Protein AF-A0A6V7ICA0-F1 (afdb_monomer_lite)

pLDDT: mean 71.93, std 23.27, range [40.84, 98.5]

Secondary structure (DSSP, 8-state):
--------------------PPPP--------------------------------HHHHHHHHHHHHHHHS-HHHHHHHHHHHHHHHHHHHHT---TT-----

Structure (mmCIF, N/CA/C/O backbone):
data_AF-A0A6V7ICA0-F1
#
_entry.id   AF-A0A6V7ICA0-F1
#
loop_
_atom_site.group_PDB
_atom_site.id
_atom_site.type_symbol
_atom_site.label_atom_id
_atom_site.label_alt_id
_atom_site.label_comp_id
_atom_site.label_asym_id
_atom_site.label_entity_id
_atom_site.label_seq_id
_atom_site.pdbx_PDB_ins_code
_atom_site.Cartn_x
_atom_site.Cartn_y
_atom_site.Cartn_z
_atom_site.occupancy
_atom_site.B_iso_or_equiv
_atom_site.auth_seq_id
_atom_site.auth_comp_id
_atom_site.auth_asym_id
_atom_site.auth_atom_id
_atom_site.pdbx_PDB_model_num
ATOM 1 N N . GLU A 1 1 ? 35.733 -40.488 55.412 1.00 45.28 1 GLU A N 1
ATOM 2 C CA . GLU A 1 1 ? 36.412 -39.610 54.444 1.00 45.28 1 GLU A CA 1
ATOM 3 C C . GLU A 1 1 ? 35.356 -39.079 53.493 1.00 45.28 1 GLU A C 1
ATOM 5 O O . GLU A 1 1 ? 34.988 -39.739 52.530 1.00 45.28 1 GLU A O 1
ATOM 10 N N . GLU A 1 2 ? 34.757 -37.953 53.877 1.00 42.47 2 GLU A N 1
ATOM 11 C CA . GLU A 1 2 ? 33.880 -37.164 53.012 1.00 42.47 2 GLU A CA 1
ATOM 12 C C . GLU A 1 2 ? 34.757 -36.487 51.963 1.00 42.47 2 GLU A C 1
ATOM 14 O O . GLU A 1 2 ? 35.572 -35.628 52.300 1.00 42.47 2 GLU A O 1
ATOM 19 N N . ASN A 1 3 ? 34.621 -36.899 50.703 1.00 42.81 3 ASN A N 1
ATOM 20 C CA . ASN A 1 3 ? 35.259 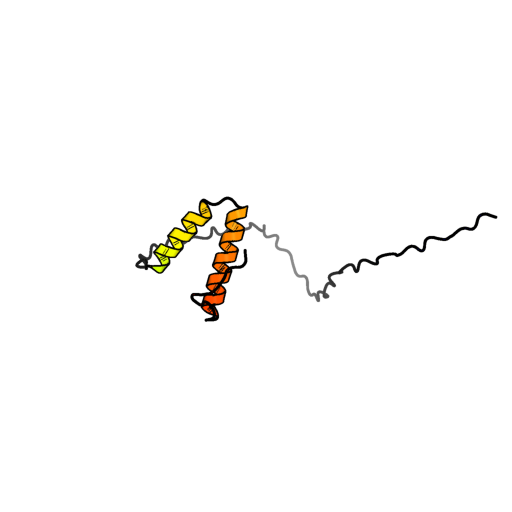-36.209 49.594 1.00 42.81 3 ASN A CA 1
ATOM 21 C C . ASN A 1 3 ? 34.291 -35.154 49.057 1.00 42.81 3 ASN A C 1
ATOM 23 O O . ASN A 1 3 ? 33.283 -35.448 48.419 1.00 42.81 3 ASN A O 1
ATOM 27 N N . ASN A 1 4 ? 34.623 -33.925 49.427 1.00 40.84 4 ASN A N 1
ATOM 28 C CA . ASN A 1 4 ? 34.004 -32.663 49.080 1.00 40.84 4 ASN A CA 1
ATOM 29 C C . ASN A 1 4 ? 34.368 -32.289 47.632 1.00 40.84 4 ASN A C 1
ATOM 31 O O . ASN A 1 4 ? 35.473 -31.807 47.382 1.00 40.84 4 ASN A O 1
ATOM 35 N N . GLU A 1 5 ? 33.466 -32.518 46.677 1.00 48.00 5 GLU A N 1
ATOM 36 C CA . GLU A 1 5 ? 33.594 -31.975 45.320 1.00 48.00 5 GLU A CA 1
ATOM 37 C C . GLU A 1 5 ? 32.924 -30.598 45.260 1.00 48.00 5 GLU A C 1
ATOM 39 O O . GLU A 1 5 ? 31.709 -30.450 45.131 1.00 48.00 5 GLU A O 1
ATOM 44 N N . SER A 1 6 ? 33.768 -29.580 45.406 1.00 46.66 6 SER A N 1
ATOM 45 C CA . SER A 1 6 ? 33.446 -28.163 45.302 1.00 46.66 6 SER A CA 1
ATOM 46 C C . SER A 1 6 ? 32.828 -27.824 43.942 1.00 46.66 6 SER A C 1
ATOM 48 O O . SER A 1 6 ? 33.498 -27.865 42.910 1.00 46.66 6 SER A O 1
ATOM 50 N N . ILE A 1 7 ? 31.555 -27.430 43.952 1.00 49.03 7 ILE A N 1
ATOM 51 C CA . ILE A 1 7 ? 30.871 -26.819 42.810 1.00 49.03 7 ILE A CA 1
ATOM 52 C C . ILE A 1 7 ? 31.485 -25.433 42.593 1.00 49.03 7 ILE A C 1
ATOM 54 O O . ILE A 1 7 ? 31.286 -24.523 43.395 1.00 49.03 7 ILE A O 1
ATOM 58 N N . THR A 1 8 ? 32.264 -25.273 41.525 1.00 49.12 8 THR A N 1
ATOM 59 C CA . THR A 1 8 ? 32.790 -23.971 41.107 1.00 49.12 8 THR A CA 1
ATOM 60 C C . THR A 1 8 ? 31.666 -23.111 40.541 1.00 49.12 8 THR A C 1
ATOM 62 O O . THR A 1 8 ? 31.063 -23.425 39.515 1.00 49.12 8 THR A O 1
ATOM 65 N N . GLU A 1 9 ? 31.412 -22.024 41.253 1.00 42.97 9 GLU A N 1
ATOM 66 C CA . GLU A 1 9 ? 30.509 -20.920 40.966 1.00 42.97 9 GLU A CA 1
ATOM 67 C C . GLU A 1 9 ? 30.910 -20.228 39.647 1.00 42.97 9 GLU A C 1
ATOM 69 O O . GLU A 1 9 ? 31.956 -19.587 39.555 1.00 42.97 9 GLU A O 1
ATOM 74 N N . VAL A 1 10 ? 30.102 -20.376 38.592 1.00 44.09 10 VAL A N 1
ATOM 75 C CA . VAL A 1 10 ? 30.241 -19.576 37.364 1.00 44.09 10 VAL A CA 1
ATOM 76 C C . VAL A 1 10 ? 29.445 -18.294 37.576 1.00 44.09 10 VAL A C 1
ATOM 78 O O . VAL A 1 10 ? 28.245 -18.228 37.311 1.00 44.09 10 VAL A O 1
ATOM 81 N N . THR A 1 11 ? 30.113 -17.269 38.097 1.00 42.84 11 THR A N 1
ATOM 82 C CA . THR A 1 11 ? 29.595 -15.902 38.140 1.00 42.84 11 THR A CA 1
ATOM 83 C C . THR A 1 11 ? 29.500 -15.367 36.713 1.00 42.84 11 THR A C 1
ATOM 85 O O . THR A 1 11 ? 30.503 -15.005 36.100 1.00 42.84 11 THR A O 1
ATOM 88 N N . ALA A 1 12 ? 28.288 -15.347 36.158 1.00 41.69 12 ALA A N 1
ATOM 89 C CA . ALA A 1 12 ? 27.991 -14.633 34.926 1.00 41.69 12 ALA A CA 1
ATOM 90 C C . ALA A 1 12 ? 28.030 -13.126 35.219 1.00 41.69 12 ALA A C 1
ATOM 92 O O . ALA A 1 12 ? 27.077 -12.558 35.752 1.00 41.69 12 ALA A O 1
ATOM 93 N N . GLU A 1 13 ? 29.153 -12.486 34.906 1.00 43.88 13 GLU A N 1
ATOM 94 C CA . GLU A 1 13 ? 29.268 -11.033 34.941 1.00 43.88 13 GLU A CA 1
ATOM 95 C C . GLU A 1 13 ? 28.343 -10.428 33.876 1.00 43.88 13 GLU A C 1
ATOM 97 O O . GLU A 1 13 ? 28.582 -10.519 32.673 1.00 43.88 13 GLU A O 1
ATOM 102 N N . THR A 1 14 ? 27.248 -9.818 34.321 1.00 53.44 14 THR A N 1
ATOM 103 C CA . THR A 1 14 ? 26.447 -8.900 33.511 1.00 53.44 14 THR A CA 1
ATOM 104 C C . THR A 1 14 ? 27.270 -7.637 33.239 1.00 53.44 14 THR A C 1
ATOM 106 O O . THR A 1 14 ? 27.600 -6.942 34.204 1.00 53.44 14 THR A O 1
ATOM 109 N N . PRO A 1 15 ? 27.562 -7.259 31.981 1.00 44.81 15 PRO A N 1
ATOM 110 C CA . PRO A 1 15 ? 28.098 -5.938 31.707 1.00 44.81 15 PRO A CA 1
ATOM 111 C C . PRO A 1 15 ? 26.951 -4.934 31.837 1.00 44.81 15 PRO A C 1
ATOM 113 O O . PRO A 1 15 ? 26.052 -4.876 30.995 1.00 44.81 15 PRO A O 1
ATOM 116 N N . SER A 1 16 ? 26.957 -4.156 32.918 1.00 49.12 16 SER A N 1
ATOM 117 C CA . SER A 1 16 ? 26.088 -2.994 33.055 1.00 49.12 16 SER A CA 1
ATOM 118 C C . SER A 1 16 ? 26.548 -1.918 32.066 1.00 49.12 16 SER A C 1
ATOM 120 O O . SER A 1 16 ? 27.652 -1.383 32.158 1.00 49.12 16 SER A O 1
ATOM 122 N N . LEU A 1 17 ? 25.704 -1.603 31.082 1.00 45.41 17 LEU A N 1
ATOM 123 C CA . LEU A 1 17 ? 25.890 -0.431 30.228 1.00 45.41 17 LEU A CA 1
ATOM 124 C C . LEU A 1 17 ? 25.639 0.823 31.081 1.00 45.41 17 LEU A C 1
ATOM 126 O O . LEU A 1 17 ? 24.498 1.248 31.264 1.00 45.41 17 LEU A O 1
ATOM 130 N N . SER A 1 18 ? 26.704 1.396 31.639 1.00 47.72 18 SER A N 1
ATOM 131 C CA . SER A 1 18 ? 26.663 2.714 32.264 1.00 47.72 18 SER A CA 1
ATOM 132 C C . SER A 1 18 ? 26.777 3.781 31.177 1.00 47.72 18 SER A C 1
ATOM 134 O O . SER A 1 18 ? 27.793 3.912 30.494 1.00 47.72 18 SER A O 1
ATOM 136 N N . TRP A 1 19 ? 25.701 4.540 30.980 1.00 43.22 19 TRP A N 1
ATOM 137 C CA . TRP A 1 19 ? 25.738 5.749 30.165 1.00 43.22 19 TRP A CA 1
ATOM 138 C C . TRP A 1 19 ? 26.707 6.738 30.819 1.00 43.22 19 TRP A C 1
ATOM 140 O O . TRP A 1 19 ? 26.460 7.217 31.923 1.00 43.22 19 TRP A O 1
ATOM 150 N N . GLN A 1 20 ? 27.841 6.994 30.167 1.00 47.34 20 GLN A N 1
ATOM 151 C CA . GLN A 1 20 ? 28.823 7.968 30.632 1.00 47.34 20 GLN A CA 1
ATOM 152 C C . GLN A 1 20 ? 28.351 9.376 30.256 1.00 47.34 20 GLN A C 1
ATOM 154 O O . GLN A 1 20 ? 28.223 9.713 29.079 1.00 47.34 20 GLN A O 1
ATOM 159 N N . GLU A 1 21 ? 28.066 10.182 31.277 1.00 43.31 21 GLU A N 1
ATOM 160 C CA . GLU A 1 21 ? 27.689 11.589 31.172 1.00 43.31 21 GLU A CA 1
ATOM 161 C C . GLU A 1 21 ? 28.887 12.439 30.718 1.00 43.31 21 GLU A C 1
ATOM 163 O O . GLU A 1 21 ? 29.966 12.403 31.312 1.00 43.31 21 GLU A O 1
ATOM 168 N N . THR A 1 22 ? 28.707 13.231 29.662 1.00 59.81 22 THR A N 1
ATOM 169 C CA . THR A 1 22 ? 29.705 14.214 29.218 1.00 59.81 22 THR A CA 1
ATOM 170 C C . THR A 1 22 ? 29.650 15.489 30.073 1.00 59.81 22 THR A C 1
ATOM 172 O O . THR A 1 22 ? 28.554 15.937 30.418 1.00 59.81 22 THR A O 1
ATOM 175 N N . PRO A 1 23 ? 30.797 16.124 30.383 1.00 45.94 23 PRO A N 1
ATOM 176 C CA . PRO A 1 23 ? 30.884 17.190 31.376 1.00 45.94 23 PRO A CA 1
ATOM 177 C C . PRO A 1 23 ? 30.341 18.534 30.867 1.00 45.94 23 PRO A C 1
ATOM 179 O O . PRO A 1 23 ? 30.740 19.045 29.820 1.00 45.94 23 PRO A O 1
ATOM 182 N N . VAL A 1 24 ? 29.462 19.136 31.670 1.00 49.22 24 VAL A N 1
ATOM 183 C CA . VAL A 1 24 ? 28.877 20.467 31.460 1.00 49.22 24 VAL A CA 1
ATOM 184 C C . VAL A 1 24 ? 29.889 21.551 31.844 1.00 49.22 24 VAL A C 1
ATOM 186 O O . VAL A 1 24 ? 30.290 21.654 33.001 1.00 49.22 24 VAL A O 1
ATOM 189 N N . THR A 1 25 ? 30.270 22.400 30.887 1.00 44.53 25 THR A N 1
ATOM 190 C CA . THR A 1 25 ? 31.049 23.625 31.142 1.00 44.53 25 THR A CA 1
ATOM 191 C C . THR A 1 25 ? 30.092 24.818 31.269 1.00 44.53 25 THR A C 1
ATOM 193 O O . THR A 1 25 ? 29.433 25.196 30.305 1.00 44.53 25 THR A O 1
ATOM 196 N N . THR A 1 26 ? 29.993 25.394 32.471 1.00 45.56 26 THR A N 1
ATOM 197 C CA . THR A 1 26 ? 29.337 26.688 32.794 1.00 45.56 26 THR A CA 1
ATOM 198 C C . THR A 1 26 ? 30.271 27.867 32.450 1.00 45.56 26 THR A C 1
ATOM 200 O O . THR A 1 26 ? 31.480 27.620 32.415 1.00 45.56 26 THR A O 1
ATOM 203 N N . PRO A 1 27 ? 29.815 29.130 32.185 1.00 43.12 27 PRO A N 1
ATOM 204 C CA . PRO A 1 27 ? 29.203 30.054 33.190 1.00 43.12 27 PRO A CA 1
ATOM 205 C C . PRO A 1 27 ? 28.308 31.193 32.576 1.00 43.12 27 PRO A C 1
ATOM 207 O O . PRO A 1 27 ? 27.999 31.108 31.391 1.00 43.12 27 PRO A O 1
ATOM 210 N N . PRO A 1 28 ? 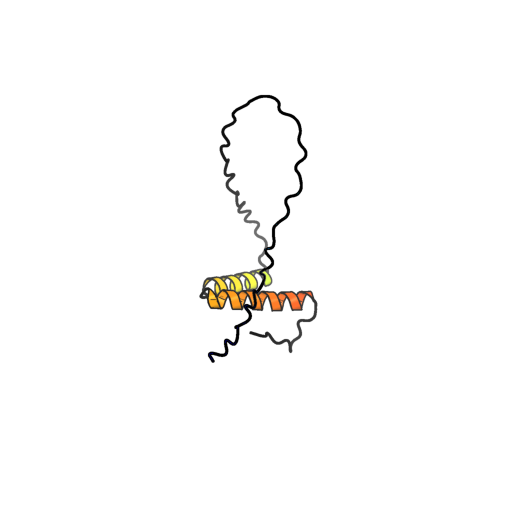27.925 32.315 33.251 1.00 41.16 28 PRO A N 1
ATOM 211 C CA . PRO A 1 28 ? 27.804 32.659 34.680 1.00 41.16 28 PRO A CA 1
ATOM 212 C C . PRO A 1 28 ? 26.378 33.127 35.103 1.00 41.16 28 PRO A C 1
ATOM 214 O O . PRO A 1 28 ? 25.533 33.509 34.298 1.00 41.16 28 PRO A O 1
ATOM 217 N N . GLN A 1 29 ? 26.130 33.162 36.418 1.00 48.44 29 GLN A N 1
ATOM 218 C CA . GLN A 1 29 ? 24.902 33.672 37.045 1.00 48.44 29 GLN A CA 1
ATOM 219 C C . GLN A 1 29 ? 24.753 35.202 36.941 1.00 48.44 29 GLN A C 1
ATOM 221 O O . GLN A 1 29 ? 25.621 35.943 37.402 1.00 48.44 29 GLN A O 1
ATOM 226 N N . ALA A 1 30 ? 23.585 35.679 36.490 1.00 44.91 30 ALA A N 1
ATOM 227 C CA . ALA A 1 30 ? 23.082 37.010 36.832 1.00 44.91 30 ALA A CA 1
ATOM 228 C C . ALA A 1 30 ? 21.537 37.085 36.834 1.00 44.91 30 ALA A C 1
ATOM 230 O O . ALA A 1 30 ? 20.890 37.120 35.797 1.00 44.91 30 ALA A O 1
ATOM 231 N N . LYS A 1 31 ? 20.985 37.212 38.049 1.00 45.81 31 LYS A N 1
ATOM 232 C CA . LYS A 1 31 ? 19.812 38.031 38.428 1.00 45.81 31 LYS A CA 1
ATOM 233 C C . LYS A 1 31 ? 18.424 37.670 37.853 1.00 45.81 31 LYS A C 1
ATOM 235 O O . LYS A 1 31 ? 17.907 38.309 36.951 1.00 45.81 31 LYS A O 1
ATOM 240 N N . LYS A 1 32 ? 17.759 36.764 38.581 1.00 54.66 32 LYS A N 1
ATOM 241 C CA . LYS A 1 32 ? 16.401 36.898 39.157 1.00 54.66 32 LYS A CA 1
ATOM 242 C C . LYS A 1 32 ? 15.344 37.618 38.292 1.00 54.66 32 LYS A C 1
ATOM 244 O O . LYS A 1 32 ? 15.097 38.807 38.476 1.00 54.66 32 LYS A O 1
ATOM 249 N N . ARG A 1 33 ? 14.577 36.843 37.524 1.00 48.56 33 ARG A N 1
ATOM 250 C CA . ARG A 1 33 ? 13.143 37.088 37.311 1.00 48.56 33 ARG A CA 1
ATOM 251 C C . ARG A 1 33 ? 12.404 35.757 37.381 1.00 48.56 33 ARG A C 1
ATOM 253 O O . ARG A 1 33 ? 12.740 34.814 36.681 1.00 48.56 33 ARG A O 1
ATOM 260 N N . ARG A 1 34 ? 11.462 35.681 38.319 1.00 54.78 34 ARG A N 1
ATOM 261 C CA . ARG A 1 34 ? 10.491 34.596 38.433 1.00 54.78 34 ARG A CA 1
ATOM 262 C C . ARG A 1 34 ? 9.472 34.838 37.325 1.00 54.78 34 ARG A C 1
ATOM 264 O O . ARG A 1 34 ? 8.675 35.761 37.456 1.00 54.78 34 ARG A O 1
ATOM 271 N N . GLU A 1 35 ? 9.550 34.062 36.256 1.00 50.28 35 GLU A N 1
ATOM 272 C CA . GLU A 1 35 ? 8.490 33.956 35.259 1.00 50.28 35 GLU A CA 1
ATOM 273 C C . GLU A 1 35 ? 7.858 32.577 35.428 1.00 50.28 35 GLU A C 1
ATOM 275 O O . GLU A 1 35 ? 8.529 31.550 35.481 1.00 50.28 35 GLU A O 1
ATOM 280 N N . GLU A 1 36 ? 6.562 32.615 35.694 1.00 47.94 36 GLU A N 1
ATOM 281 C CA . GLU A 1 36 ? 5.667 31.481 35.823 1.00 47.94 36 GLU A CA 1
ATOM 282 C C . GLU A 1 36 ? 5.612 30.792 34.459 1.00 47.94 36 GLU A C 1
ATOM 284 O O . GLU A 1 36 ? 5.074 31.362 33.510 1.00 47.94 36 GLU A O 1
ATOM 289 N N . ASP A 1 37 ? 6.236 29.615 34.348 1.00 45.41 37 ASP A N 1
ATOM 290 C CA . ASP A 1 37 ? 6.253 28.792 33.135 1.00 45.41 37 ASP A CA 1
ATOM 291 C C . ASP A 1 37 ? 4.849 28.225 32.903 1.00 45.41 37 ASP A C 1
ATOM 293 O O . ASP A 1 37 ? 4.514 27.083 33.214 1.00 45.41 37 ASP A O 1
ATOM 297 N N . THR A 1 38 ? 3.970 29.111 32.448 1.00 46.66 38 THR A N 1
ATOM 298 C CA . THR A 1 38 ? 2.682 28.743 31.897 1.00 46.66 38 THR A CA 1
ATOM 299 C C . THR A 1 38 ? 3.019 28.130 30.554 1.00 46.66 38 THR A C 1
ATOM 301 O O . THR A 1 38 ? 3.235 28.856 29.583 1.00 46.66 38 THR A O 1
ATOM 304 N N . LEU A 1 39 ? 3.120 26.800 30.521 1.00 55.84 39 LEU A N 1
ATOM 305 C CA . LEU A 1 39 ? 3.152 26.023 29.292 1.00 55.84 39 LEU A CA 1
ATOM 306 C C . LEU A 1 39 ? 1.914 26.418 28.484 1.00 55.84 39 LEU A C 1
ATOM 308 O O . LEU A 1 39 ? 0.812 25.918 28.701 1.00 55.84 39 LEU A O 1
ATOM 312 N N . GLN A 1 40 ? 2.082 27.394 27.598 1.00 45.62 40 GLN A N 1
ATOM 313 C CA . GLN A 1 40 ? 1.080 27.755 26.620 1.00 45.62 40 GLN A CA 1
ATOM 314 C C . GLN A 1 40 ? 1.047 26.588 25.642 1.00 45.62 40 GLN A C 1
ATOM 316 O O . GLN A 1 40 ? 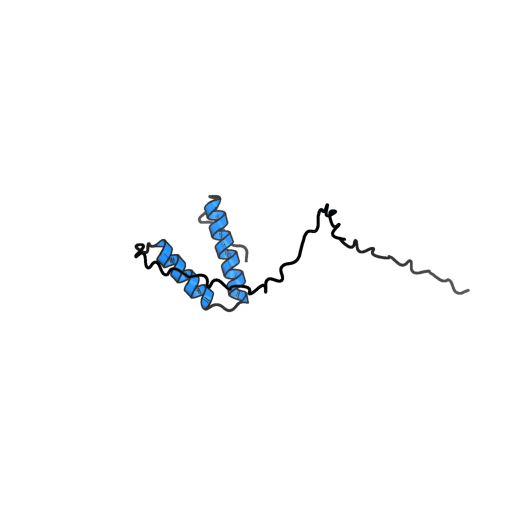1.829 26.534 24.693 1.00 45.62 40 GLN A O 1
ATOM 321 N N . GLU A 1 41 ? 0.172 25.620 25.915 1.00 56.09 41 GLU A N 1
ATOM 322 C CA . GLU A 1 41 ? -0.305 24.676 24.917 1.00 56.09 41 GLU A CA 1
ATOM 323 C C . GLU A 1 41 ? -0.816 25.513 23.748 1.00 56.09 41 GLU A C 1
ATOM 325 O O . GLU A 1 41 ? -1.919 26.056 23.769 1.00 56.09 41 GLU A O 1
ATOM 330 N N . THR A 1 42 ? 0.026 25.689 22.735 1.00 55.34 42 THR A N 1
ATOM 331 C CA . THR A 1 42 ? -0.442 26.181 21.452 1.00 55.34 42 THR A CA 1
ATOM 332 C C . THR A 1 42 ? -1.285 25.045 20.888 1.00 55.34 42 THR A C 1
ATOM 334 O O . THR A 1 42 ? -0.742 23.976 20.597 1.00 55.34 42 THR A O 1
ATOM 337 N N . PRO A 1 43 ? -2.620 25.191 20.777 1.00 55.31 43 PRO A N 1
ATOM 338 C CA . PRO A 1 43 ? -3.390 24.172 20.098 1.00 55.31 43 PRO A CA 1
ATOM 339 C C . PRO A 1 43 ? -2.841 24.129 18.679 1.00 55.31 43 PRO A C 1
ATOM 341 O O . PRO A 1 43 ? -2.839 25.154 17.987 1.00 55.31 43 PRO A O 1
ATOM 344 N N . ILE A 1 44 ? -2.335 22.964 18.268 1.00 60.97 44 ILE A N 1
ATOM 345 C CA . ILE A 1 44 ? -2.001 22.685 16.876 1.00 60.97 44 ILE A CA 1
ATOM 346 C C . ILE A 1 44 ? -3.271 23.018 16.102 1.00 60.97 44 ILE A C 1
ATOM 348 O O . ILE A 1 44 ? -4.252 22.275 16.129 1.00 60.97 44 ILE A O 1
ATOM 352 N N . ARG A 1 45 ? -3.291 24.194 15.471 1.00 59.91 45 ARG A N 1
ATOM 353 C CA . ARG A 1 45 ? -4.351 24.563 14.550 1.00 59.91 45 ARG A CA 1
ATOM 354 C C . ARG A 1 45 ? -4.137 23.653 13.361 1.00 59.91 45 ARG A C 1
ATOM 356 O O . ARG A 1 45 ? -3.338 23.959 12.481 1.00 59.91 45 ARG A O 1
ATOM 363 N N . ILE A 1 46 ? -4.814 22.508 13.384 1.00 63.22 46 ILE A N 1
ATOM 364 C CA . ILE A 1 46 ? -5.021 21.678 12.208 1.00 63.22 46 ILE A CA 1
ATOM 365 C C . ILE A 1 46 ? -5.792 22.591 11.268 1.00 63.22 46 ILE A C 1
ATOM 367 O O . ILE A 1 46 ? -7.005 22.766 11.381 1.00 63.22 46 ILE A O 1
ATOM 371 N N . SER A 1 47 ? -5.046 23.310 10.436 1.00 55.62 47 SER A N 1
ATOM 372 C CA . SER A 1 47 ? -5.620 24.132 9.399 1.00 55.62 47 SER A CA 1
ATOM 373 C C . SER A 1 47 ? -6.280 23.130 8.472 1.00 55.62 47 SER A C 1
ATOM 375 O O . SER A 1 47 ? -5.607 22.448 7.704 1.00 55.62 47 SER A O 1
ATOM 377 N N . HIS A 1 48 ? -7.595 22.969 8.603 1.00 59.62 48 HIS A N 1
ATOM 378 C CA . HIS A 1 48 ? -8.413 22.312 7.601 1.00 59.62 48 HIS A CA 1
ATOM 379 C C . HIS A 1 48 ? -8.438 23.242 6.389 1.00 59.62 48 HIS A C 1
ATOM 381 O O . HIS A 1 48 ? -9.455 23.849 6.058 1.00 59.62 48 HIS A O 1
ATOM 387 N N . THR A 1 49 ? -7.285 23.405 5.740 1.00 58.56 49 THR A N 1
ATOM 388 C CA . THR A 1 49 ? -7.237 23.810 4.352 1.00 58.56 49 THR A CA 1
ATOM 389 C C . THR A 1 49 ? -7.917 22.678 3.617 1.00 58.56 49 THR A C 1
ATOM 391 O O . THR A 1 49 ? -7.290 21.701 3.223 1.00 58.56 49 THR A O 1
ATOM 394 N N . ASN A 1 50 ? -9.235 22.799 3.477 1.00 58.53 50 ASN A N 1
ATOM 395 C CA . ASN A 1 50 ? -10.016 22.078 2.495 1.00 58.53 50 ASN A CA 1
ATOM 396 C C . ASN A 1 50 ? -9.608 22.633 1.121 1.00 58.53 50 ASN A C 1
ATOM 398 O O . ASN A 1 50 ? -10.396 23.251 0.409 1.00 58.53 50 ASN A O 1
ATOM 402 N N . SER A 1 51 ? -8.318 22.514 0.786 1.00 57.47 51 SER A N 1
ATOM 403 C CA . SER A 1 51 ? -7.900 22.492 -0.594 1.00 57.47 51 SER A CA 1
ATOM 404 C C . SER A 1 51 ? -8.627 21.287 -1.144 1.00 57.47 51 SER A C 1
ATOM 406 O O . SER A 1 51 ? -8.350 20.165 -0.724 1.00 57.47 51 SER A O 1
ATOM 408 N N . TYR A 1 52 ? -9.588 21.524 -2.028 1.00 60.66 52 TYR A N 1
ATOM 409 C CA . TYR A 1 52 ? -10.082 20.516 -2.948 1.00 60.66 52 TYR A CA 1
ATOM 410 C C . TYR A 1 52 ? -8.892 20.079 -3.817 1.00 60.66 52 TYR A C 1
ATOM 412 O O . TYR A 1 52 ? -8.783 20.444 -4.983 1.00 60.66 52 TYR A O 1
ATOM 420 N N . GLN A 1 53 ? -7.922 19.391 -3.214 1.00 70.19 53 GLN A N 1
ATOM 421 C CA . GLN A 1 53 ? -6.976 18.573 -3.932 1.00 70.19 53 GLN A CA 1
ATOM 422 C C . GLN A 1 53 ? -7.850 17.512 -4.570 1.00 70.19 53 GLN A C 1
ATOM 424 O O . GLN A 1 53 ? -8.618 16.831 -3.888 1.00 70.19 53 GLN A O 1
ATOM 429 N N . MET A 1 54 ? -7.845 17.511 -5.899 1.00 81.25 54 MET A N 1
ATOM 430 C CA . MET A 1 54 ? -8.561 16.521 -6.675 1.00 81.25 54 MET A CA 1
ATOM 431 C C . MET A 1 54 ? -8.028 15.163 -6.232 1.00 81.25 54 MET A C 1
ATOM 433 O O . MET A 1 54 ? -6.860 14.873 -6.470 1.00 81.25 54 MET A O 1
ATOM 437 N N . GLU A 1 55 ? -8.854 14.405 -5.512 1.00 87.69 55 GLU A N 1
ATOM 438 C CA . GLU A 1 55 ? -8.471 13.084 -5.029 1.00 87.69 55 GLU A CA 1
ATOM 439 C C . GLU A 1 55 ? -8.143 12.199 -6.235 1.00 87.69 55 GLU A C 1
ATOM 441 O O . GLU A 1 55 ? -8.945 12.121 -7.172 1.00 87.69 55 GLU A O 1
ATOM 446 N N . ASP A 1 56 ? -6.985 11.545 -6.211 1.00 91.25 56 ASP A N 1
ATOM 447 C CA . ASP A 1 56 ? -6.565 10.634 -7.276 1.00 91.25 56 ASP A CA 1
ATOM 448 C C . ASP A 1 56 ? -6.860 9.159 -6.934 1.00 91.25 56 ASP A C 1
ATOM 450 O O . ASP A 1 56 ? -7.408 8.819 -5.873 1.00 91.25 56 ASP A O 1
ATOM 454 N N . GLU A 1 57 ? -6.546 8.245 -7.857 1.00 92.69 57 GLU A N 1
ATOM 455 C CA . GLU A 1 57 ? -6.729 6.814 -7.610 1.00 92.69 57 GLU A CA 1
ATOM 456 C C . GLU A 1 57 ? -5.890 6.284 -6.434 1.00 92.69 57 GLU A C 1
ATOM 458 O O . GLU A 1 57 ? -6.313 5.344 -5.752 1.00 92.69 57 GLU A O 1
ATOM 463 N N . PHE A 1 58 ? -4.730 6.884 -6.158 1.00 93.56 58 PHE A N 1
ATOM 464 C CA . PHE A 1 58 ? -3.846 6.469 -5.074 1.00 93.56 58 PHE A CA 1
ATOM 465 C C . PHE A 1 58 ? -4.423 6.883 -3.721 1.00 93.56 58 PHE A C 1
ATOM 467 O O . PHE A 1 58 ? -4.407 6.084 -2.780 1.00 93.56 58 PHE A O 1
ATOM 474 N N . ASP A 1 59 ? -5.040 8.063 -3.642 1.00 95.00 59 ASP A N 1
ATOM 475 C CA . ASP A 1 59 ? -5.788 8.517 -2.473 1.00 95.00 59 ASP A CA 1
ATOM 476 C C . ASP A 1 59 ? -6.953 7.575 -2.159 1.00 95.00 59 ASP A C 1
ATOM 478 O O . ASP A 1 59 ? -7.185 7.212 -1.000 1.00 95.00 59 ASP A O 1
ATOM 482 N N . ALA A 1 60 ? -7.688 7.138 -3.187 1.00 95.19 60 ALA A N 1
ATOM 483 C CA . ALA A 1 60 ? -8.791 6.197 -3.017 1.00 95.19 60 ALA A CA 1
ATOM 484 C C . ALA A 1 60 ? -8.306 4.847 -2.454 1.00 95.19 60 ALA A C 1
ATOM 486 O O . ALA A 1 60 ? -8.922 4.297 -1.530 1.00 95.19 60 ALA A O 1
ATOM 487 N N . ILE A 1 61 ? -7.175 4.335 -2.955 1.00 96.50 61 ILE A N 1
ATOM 488 C CA . ILE A 1 61 ? -6.542 3.112 -2.440 1.00 96.50 61 ILE A CA 1
ATOM 489 C C . ILE A 1 61 ? -6.093 3.312 -0.989 1.00 96.50 61 ILE A C 1
ATOM 491 O O . ILE A 1 61 ? -6.443 2.503 -0.123 1.00 96.50 61 ILE A O 1
ATOM 495 N N . GLY A 1 62 ? -5.380 4.403 -0.698 1.00 96.50 62 GLY A N 1
ATOM 496 C CA . GLY A 1 62 ? -4.887 4.725 0.640 1.00 96.50 62 GLY A CA 1
ATOM 497 C C . GLY A 1 62 ? -6.015 4.830 1.666 1.00 96.50 62 GLY A C 1
ATOM 498 O O . GLY A 1 62 ? -5.952 4.209 2.732 1.00 96.50 62 GLY A O 1
ATOM 499 N N . ARG A 1 63 ? -7.111 5.524 1.321 1.00 96.50 63 ARG A N 1
ATOM 500 C CA . ARG A 1 63 ? -8.315 5.605 2.164 1.00 96.50 63 ARG A CA 1
ATOM 501 C C . ARG A 1 63 ? -8.924 4.228 2.429 1.00 96.50 63 ARG A C 1
ATOM 503 O O . ARG A 1 63 ? -9.288 3.942 3.572 1.00 96.50 63 ARG A O 1
ATOM 510 N N . ASN A 1 64 ? -9.014 3.364 1.415 1.00 96.50 64 ASN A N 1
ATOM 511 C CA . ASN A 1 64 ? -9.561 2.015 1.571 1.00 96.50 64 ASN A CA 1
ATOM 51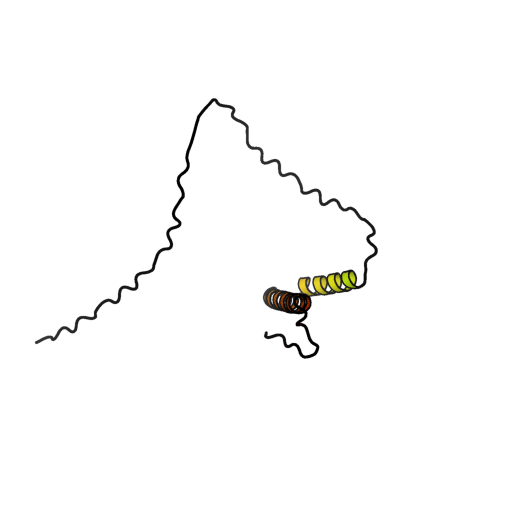2 C C . ASN A 1 64 ? -8.701 1.140 2.498 1.00 96.50 64 ASN A C 1
ATOM 514 O O . ASN A 1 64 ? -9.233 0.495 3.405 1.00 96.50 64 ASN A O 1
ATOM 518 N N . VAL A 1 65 ? -7.379 1.146 2.301 1.00 98.19 65 VAL A N 1
ATOM 519 C CA . VAL A 1 65 ? -6.426 0.419 3.154 1.00 98.19 65 VAL A CA 1
ATOM 520 C C . VAL A 1 65 ? -6.521 0.917 4.596 1.00 98.19 65 VAL A C 1
ATOM 522 O O . VAL A 1 65 ? -6.685 0.114 5.515 1.00 98.19 65 VAL A O 1
ATOM 525 N N . ALA A 1 66 ? -6.532 2.235 4.804 1.00 98.31 66 ALA A N 1
ATOM 526 C CA . ALA A 1 66 ? -6.648 2.825 6.133 1.00 98.31 66 ALA A CA 1
ATOM 527 C C . ALA A 1 66 ? -7.975 2.460 6.824 1.00 98.31 66 ALA A C 1
ATOM 529 O O . ALA A 1 66 ? -7.996 2.179 8.023 1.00 98.31 66 ALA A O 1
ATOM 530 N N . ALA A 1 67 ? -9.094 2.442 6.094 1.00 98.38 67 ALA A N 1
ATOM 531 C CA . ALA A 1 67 ? -10.382 2.004 6.633 1.00 98.38 67 ALA A CA 1
ATOM 532 C C . ALA A 1 67 ? -10.333 0.541 7.106 1.00 98.38 67 ALA A C 1
ATOM 534 O O . ALA A 1 67 ? -10.795 0.233 8.207 1.00 98.38 67 ALA A O 1
ATOM 535 N N . LYS A 1 68 ? -9.705 -0.346 6.323 1.00 98.38 68 LYS A N 1
ATOM 536 C CA . LYS A 1 68 ? -9.519 -1.756 6.694 1.00 98.38 68 LYS A CA 1
ATOM 537 C C . LYS A 1 68 ? -8.649 -1.905 7.939 1.00 98.38 68 LYS A C 1
ATOM 539 O O . LYS A 1 68 ? -9.084 -2.569 8.877 1.00 98.38 68 LYS A O 1
ATOM 544 N N . LEU A 1 69 ? -7.492 -1.242 8.007 1.00 98.44 69 LEU A N 1
ATOM 545 C CA . LEU A 1 69 ? -6.603 -1.296 9.178 1.00 98.44 69 LEU A CA 1
ATOM 546 C C . LEU A 1 69 ? -7.317 -0.860 10.467 1.00 98.44 69 LEU A C 1
ATOM 548 O O . LEU A 1 69 ? -7.204 -1.534 11.493 1.00 98.44 69 LEU A O 1
ATOM 552 N N . ARG A 1 70 ? -8.129 0.208 10.410 1.00 98.25 70 ARG A N 1
ATOM 553 C CA . ARG A 1 70 ? -8.922 0.687 11.561 1.00 98.25 70 ARG A CA 1
ATOM 554 C C . ARG A 1 70 ? -9.913 -0.354 12.090 1.00 98.25 70 ARG A C 1
ATOM 556 O O . ARG A 1 70 ? -10.182 -0.360 13.287 1.00 98.25 70 ARG A O 1
ATOM 563 N N . SER A 1 71 ? -10.417 -1.235 11.225 1.00 97.56 71 SER A N 1
ATOM 564 C CA . SER A 1 71 ? -11.356 -2.305 11.591 1.00 97.56 71 SER A CA 1
ATOM 565 C C . SER A 1 71 ? -10.690 -3.578 12.137 1.00 97.56 71 SER A C 1
ATOM 567 O O . SER A 1 71 ? -11.371 -4.430 12.703 1.00 97.56 71 SER A O 1
ATOM 569 N N . MET A 1 72 ? -9.368 -3.721 11.995 1.00 98.50 72 MET A N 1
ATOM 570 C CA . MET A 1 72 ? -8.639 -4.907 12.458 1.00 98.50 72 MET A CA 1
ATOM 571 C C . MET A 1 72 ? -8.379 -4.876 13.969 1.00 98.50 72 MET A C 1
ATOM 573 O O . MET A 1 72 ? -8.164 -3.808 14.555 1.00 98.50 72 MET A O 1
ATOM 577 N N . ARG A 1 73 ? -8.316 -6.073 14.575 1.00 98.44 73 ARG A N 1
ATOM 578 C CA . ARG A 1 73 ? -7.736 -6.288 15.912 1.00 98.44 73 ARG A CA 1
ATOM 579 C C . ARG A 1 73 ? -6.256 -5.892 15.910 1.00 98.44 73 ARG A C 1
ATOM 581 O O . ARG A 1 73 ? -5.600 -5.960 14.873 1.00 98.44 73 ARG A O 1
ATOM 588 N N . LEU A 1 74 ? -5.739 -5.490 17.071 1.00 97.62 74 LEU A N 1
ATOM 589 C CA . LEU A 1 74 ? -4.389 -4.929 17.193 1.00 97.62 74 LEU A CA 1
ATOM 590 C C . LEU A 1 74 ? -3.292 -5.889 16.705 1.00 97.62 74 LEU A C 1
ATOM 592 O O . LEU A 1 74 ? -2.408 -5.472 15.969 1.00 97.62 74 LEU A O 1
ATOM 596 N N . ASP A 1 75 ? -3.382 -7.168 17.064 1.00 97.94 75 ASP A N 1
ATOM 597 C CA . ASP A 1 75 ? -2.448 -8.219 16.642 1.00 97.94 75 ASP A CA 1
ATOM 598 C C . ASP A 1 75 ? -2.372 -8.343 15.114 1.00 97.94 75 ASP A C 1
ATOM 600 O O . ASP A 1 75 ? -1.290 -8.334 14.533 1.00 97.94 75 ASP A O 1
ATOM 604 N N . GLN A 1 76 ? -3.527 -8.386 14.453 1.00 98.06 76 GLN A N 1
ATOM 605 C CA . GLN A 1 76 ? -3.610 -8.476 12.995 1.00 98.06 76 GLN A CA 1
ATOM 606 C C . GLN A 1 76 ? -3.159 -7.184 12.314 1.00 98.06 76 GLN A C 1
ATOM 608 O O . GLN A 1 76 ? -2.492 -7.230 11.284 1.00 98.06 76 GLN A O 1
ATOM 613 N N . ARG A 1 77 ? -3.498 -6.029 12.900 1.00 98.25 77 ARG A N 1
ATOM 614 C CA . ARG A 1 77 ? -3.099 -4.720 12.382 1.00 98.25 77 ARG A CA 1
ATOM 615 C C . ARG A 1 77 ? -1.580 -4.577 12.346 1.00 98.25 77 ARG A C 1
ATOM 617 O O . ARG A 1 77 ? -1.061 -4.162 11.319 1.00 98.25 77 ARG A O 1
ATOM 624 N N . ILE A 1 78 ? -0.886 -4.971 13.416 1.00 97.69 78 ILE A N 1
ATOM 625 C CA . ILE A 1 78 ? 0.584 -4.920 13.488 1.00 97.69 78 ILE A CA 1
ATOM 626 C C . ILE A 1 78 ? 1.206 -5.737 12.348 1.00 97.69 78 ILE A C 1
ATOM 628 O O . ILE A 1 78 ? 2.099 -5.254 11.653 1.00 97.69 78 ILE A O 1
ATOM 632 N N . VAL A 1 79 ? 0.704 -6.955 12.114 1.00 97.25 79 VAL A N 1
ATOM 633 C CA . VAL A 1 79 ? 1.190 -7.807 11.018 1.00 97.25 79 VAL A CA 1
ATOM 634 C C . VAL A 1 79 ? 0.885 -7.174 9.658 1.00 97.25 79 VAL A C 1
ATOM 636 O O . VAL A 1 79 ? 1.768 -7.094 8.807 1.00 97.25 79 VAL A O 1
ATOM 639 N N . ALA A 1 80 ? -0.335 -6.676 9.450 1.00 98.00 80 ALA A N 1
ATOM 640 C CA . ALA A 1 80 ? -0.739 -6.055 8.190 1.00 98.00 80 ALA A CA 1
ATOM 641 C C . ALA A 1 80 ? 0.081 -4.797 7.855 1.00 98.00 80 ALA A C 1
ATOM 643 O O . ALA A 1 80 ? 0.497 -4.631 6.710 1.00 98.00 80 ALA A O 1
ATOM 644 N N . GLU A 1 81 ? 0.343 -3.933 8.838 1.00 97.31 81 GLU A N 1
ATOM 645 C CA . GLU A 1 81 ? 1.167 -2.729 8.673 1.00 97.31 81 GLU A CA 1
ATOM 646 C C . GLU A 1 81 ? 2.611 -3.081 8.302 1.00 97.31 81 GLU A C 1
ATOM 648 O O . GLU A 1 81 ? 3.161 -2.503 7.365 1.00 97.31 81 GLU A O 1
ATOM 653 N N . LYS A 1 82 ? 3.205 -4.077 8.973 1.00 96.50 82 LYS A N 1
ATOM 654 C CA . LYS A 1 82 ? 4.546 -4.577 8.640 1.00 96.50 82 LYS A CA 1
ATOM 655 C C . LYS A 1 82 ? 4.610 -5.070 7.195 1.00 96.50 82 LYS A C 1
ATOM 657 O O . LYS A 1 82 ? 5.489 -4.654 6.451 1.00 96.50 82 LYS A O 1
ATOM 662 N N . LEU A 1 83 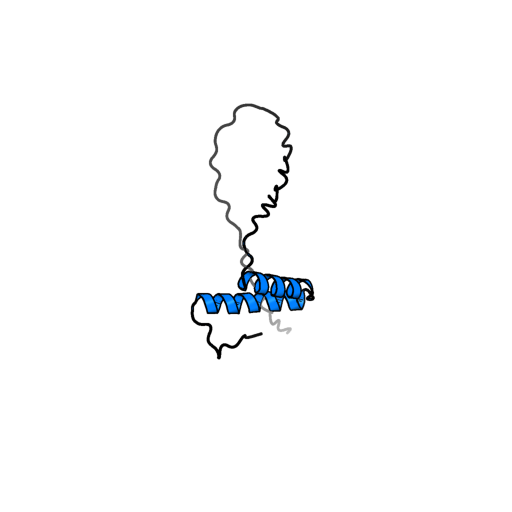? 3.655 -5.901 6.774 1.00 97.44 83 LEU A N 1
ATOM 663 C CA . LEU A 1 83 ? 3.626 -6.431 5.407 1.00 97.44 83 LEU A CA 1
ATOM 664 C C . LEU A 1 83 ? 3.402 -5.343 4.354 1.00 97.44 83 LEU A C 1
ATOM 666 O O . LEU A 1 83 ? 4.001 -5.400 3.284 1.00 97.44 83 LEU A O 1
ATOM 670 N N . LEU A 1 84 ? 2.564 -4.345 4.645 1.00 96.94 84 LEU A N 1
ATOM 671 C CA . LEU A 1 84 ? 2.374 -3.200 3.757 1.00 96.94 84 LEU A CA 1
ATOM 672 C C . LEU A 1 84 ? 3.683 -2.422 3.576 1.00 96.94 84 LEU A C 1
ATOM 674 O O . LEU A 1 84 ? 4.042 -2.088 2.448 1.00 96.94 84 LEU A O 1
ATOM 678 N N . ASN A 1 85 ? 4.406 -2.172 4.669 1.00 96.94 85 ASN A N 1
ATOM 679 C CA . ASN A 1 85 ? 5.693 -1.485 4.626 1.00 96.94 85 ASN A CA 1
ATOM 680 C C . ASN A 1 85 ? 6.739 -2.285 3.846 1.00 96.94 85 ASN A C 1
ATOM 682 O O . ASN A 1 85 ? 7.435 -1.694 3.028 1.00 96.94 85 ASN A O 1
ATOM 686 N N . ASP A 1 86 ? 6.806 -3.606 4.034 1.00 96.25 86 ASP A N 1
ATOM 687 C CA . ASP A 1 86 ? 7.717 -4.471 3.278 1.00 96.25 86 ASP A CA 1
ATOM 688 C C . ASP A 1 86 ? 7.446 -4.371 1.767 1.00 96.25 86 ASP A C 1
ATOM 690 O O . ASP A 1 86 ? 8.366 -4.162 0.980 1.00 96.25 86 ASP A O 1
ATOM 694 N N . VAL A 1 87 ? 6.175 -4.446 1.349 1.00 96.69 87 VAL A N 1
ATOM 695 C CA . VAL A 1 87 ? 5.796 -4.312 -0.071 1.00 96.69 87 VAL A CA 1
ATOM 696 C C . VAL A 1 87 ? 6.217 -2.955 -0.632 1.00 96.69 87 VAL A C 1
ATOM 698 O O . VAL A 1 87 ? 6.779 -2.888 -1.726 1.00 96.69 87 VAL A O 1
ATOM 701 N N . LEU A 1 88 ? 5.939 -1.869 0.094 1.00 96.62 88 LEU A N 1
ATOM 702 C CA . LEU A 1 88 ? 6.276 -0.518 -0.355 1.00 96.62 88 LEU A CA 1
ATOM 703 C C . LEU A 1 88 ? 7.791 -0.290 -0.393 1.00 96.62 88 LEU A C 1
ATOM 705 O O . LEU A 1 88 ? 8.280 0.371 -1.307 1.00 96.62 88 LEU A O 1
ATOM 709 N N . PHE A 1 89 ? 8.530 -0.863 0.554 1.00 96.38 89 PHE A N 1
ATOM 710 C CA . PHE A 1 89 ? 9.986 -0.806 0.601 1.00 96.38 89 PHE A CA 1
ATOM 711 C C . PHE A 1 89 ? 10.619 -1.518 -0.603 1.00 96.38 89 PHE A C 1
ATOM 713 O O . PHE A 1 89 ? 11.410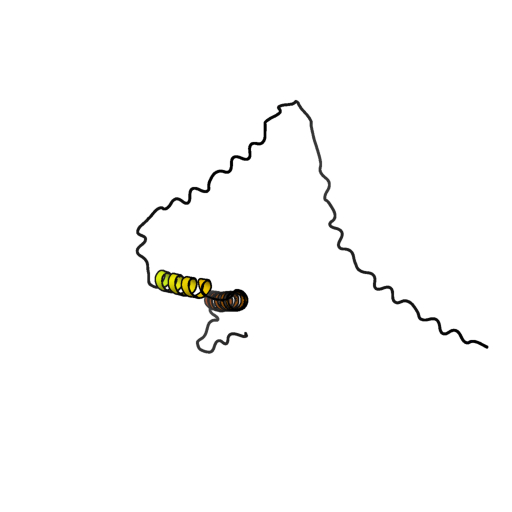 -0.913 -1.326 1.00 96.38 89 PHE A O 1
ATOM 720 N N . GLU A 1 90 ? 10.211 -2.756 -0.894 1.00 96.06 90 GLU A N 1
ATOM 721 C CA . GLU A 1 90 ? 10.683 -3.499 -2.074 1.00 96.06 90 GLU A CA 1
ATOM 722 C C . GLU A 1 90 ? 10.300 -2.789 -3.386 1.00 96.06 90 GLU A C 1
ATOM 724 O O . GLU A 1 90 ? 11.069 -2.766 -4.350 1.00 96.06 90 GLU A O 1
ATOM 729 N N . ALA A 1 91 ? 9.124 -2.152 -3.437 1.00 96.44 91 ALA A N 1
ATOM 730 C CA . ALA A 1 91 ? 8.717 -1.358 -4.595 1.00 96.44 91 ALA A CA 1
ATOM 731 C C . ALA A 1 91 ? 9.644 -0.156 -4.818 1.00 96.44 91 ALA A C 1
ATOM 733 O O . ALA A 1 91 ? 10.050 0.103 -5.951 1.00 96.44 91 ALA A O 1
ATOM 734 N N . GLN A 1 92 ? 10.011 0.553 -3.748 1.00 97.38 92 GLN A N 1
ATOM 735 C CA . GLN A 1 92 ? 10.932 1.692 -3.811 1.00 97.38 92 GLN A CA 1
ATOM 736 C C . GLN A 1 92 ? 12.350 1.281 -4.218 1.00 97.38 92 GLN A C 1
ATOM 738 O O . GLN A 1 92 ? 13.031 2.044 -4.902 1.00 97.38 92 GLN A O 1
ATOM 743 N N . LEU A 1 93 ? 12.782 0.074 -3.845 1.00 96.44 93 LEU A N 1
ATOM 744 C CA . LEU A 1 93 ? 14.058 -0.500 -4.277 1.00 96.44 93 LEU A CA 1
ATOM 745 C C . LEU A 1 93 ? 14.040 -1.025 -5.723 1.00 96.44 93 LEU A C 1
ATOM 747 O O . LEU A 1 93 ? 15.099 -1.328 -6.273 1.00 96.44 93 LEU A O 1
ATOM 751 N N . GLY A 1 94 ? 12.866 -1.126 -6.356 1.00 96.38 94 GLY A N 1
ATOM 752 C CA . GLY A 1 94 ? 12.711 -1.690 -7.700 1.00 96.38 94 GLY A CA 1
ATOM 753 C C . GLY A 1 94 ? 12.793 -3.222 -7.748 1.00 96.38 94 GLY A C 1
ATOM 754 O O . GLY A 1 94 ? 12.956 -3.793 -8.826 1.00 96.38 94 GLY A O 1
ATOM 755 N N . THR A 1 95 ? 12.676 -3.884 -6.597 1.00 95.50 95 THR A N 1
ATOM 756 C CA . THR A 1 95 ? 12.787 -5.342 -6.414 1.00 95.50 95 THR A CA 1
ATOM 757 C C . THR A 1 95 ? 11.431 -6.026 -6.222 1.00 95.50 95 THR A C 1
ATOM 759 O O . THR A 1 95 ? 11.350 -7.255 -6.162 1.00 95.50 95 THR A O 1
ATOM 762 N N . LEU A 1 96 ? 10.334 -5.259 -6.180 1.00 96.06 96 LEU A N 1
ATOM 763 C CA . LEU A 1 96 ? 8.984 -5.816 -6.179 1.00 96.06 96 LEU A CA 1
ATOM 764 C C . LEU A 1 96 ? 8.637 -6.391 -7.560 1.00 96.06 96 LEU A C 1
ATOM 766 O O . LEU A 1 96 ? 8.330 -5.671 -8.512 1.00 96.06 96 LEU A O 1
ATOM 770 N N . HIS A 1 97 ? 8.659 -7.717 -7.654 1.00 95.38 97 HIS A N 1
ATOM 771 C CA . HIS A 1 97 ? 8.309 -8.463 -8.860 1.00 95.38 97 HIS A CA 1
ATOM 772 C C . HIS A 1 97 ? 7.006 -9.240 -8.682 1.00 95.38 97 HIS A C 1
ATOM 774 O O . HIS A 1 97 ? 6.514 -9.434 -7.570 1.00 95.38 97 HIS A O 1
ATOM 780 N N . ARG A 1 98 ? 6.439 -9.718 -9.793 1.00 93.81 98 ARG A N 1
ATOM 781 C CA . ARG A 1 98 ? 5.170 -10.459 -9.794 1.00 93.81 98 ARG A CA 1
ATOM 782 C C . ARG A 1 98 ? 5.235 -11.729 -8.939 1.00 93.81 98 ARG A C 1
ATOM 784 O O . ARG A 1 98 ? 4.229 -12.135 -8.367 1.00 93.81 98 ARG A O 1
ATOM 791 N N . GLU A 1 99 ? 6.408 -12.343 -8.857 1.00 92.94 99 GLU A N 1
ATOM 792 C CA . GLU A 1 99 ? 6.672 -13.572 -8.111 1.00 92.94 99 GLU A CA 1
ATOM 793 C C . GLU A 1 99 ? 7.134 -13.316 -6.666 1.00 92.94 99 GLU A C 1
ATOM 795 O O . GLU A 1 99 ? 7.476 -14.271 -5.962 1.00 92.94 99 GLU A O 1
ATOM 800 N N . ALA A 1 100 ? 7.165 -12.053 -6.217 1.00 90.12 100 ALA A N 1
ATOM 801 C CA . ALA A 1 100 ? 7.586 -11.700 -4.867 1.00 90.12 100 ALA A CA 1
ATOM 802 C C . ALA A 1 100 ? 6.719 -12.404 -3.812 1.00 90.12 100 ALA A C 1
ATOM 804 O O . ALA A 1 100 ? 5.504 -12.559 -3.960 1.00 90.12 100 ALA A O 1
ATOM 805 N N . ARG A 1 101 ? 7.364 -12.844 -2.729 1.00 89.56 101 ARG A N 1
ATOM 806 C CA . ARG A 1 101 ? 6.719 -13.570 -1.634 1.00 89.56 101 ARG A CA 1
ATOM 807 C C . ARG A 1 101 ? 6.887 -12.806 -0.339 1.00 89.56 101 ARG A C 1
ATOM 809 O O . ARG A 1 101 ? 8.004 -12.493 0.060 1.00 89.56 101 ARG A O 1
ATOM 816 N N . LEU A 1 102 ? 5.771 -12.587 0.338 1.00 86.31 102 LEU A N 1
ATOM 817 C CA . LEU A 1 102 ? 5.765 -12.062 1.690 1.00 86.31 102 LEU A CA 1
ATOM 818 C C . LEU A 1 102 ? 5.996 -13.214 2.666 1.00 86.31 102 LEU A C 1
ATOM 820 O O . LEU A 1 102 ? 5.230 -14.176 2.679 1.00 86.31 102 LEU A O 1
ATOM 824 N N . HIS A 1 103 ? 7.063 -13.123 3.458 1.00 77.06 103 HIS A N 1
ATOM 825 C CA . HIS A 1 103 ? 7.258 -14.002 4.607 1.00 77.06 103 HIS A CA 1
ATOM 826 C C . HIS A 1 103 ? 6.486 -13.427 5.798 1.00 77.06 103 HIS A C 1
ATOM 828 O O . HIS A 1 103 ? 6.729 -12.285 6.210 1.00 77.06 103 HIS A O 1
ATOM 834 N N . VAL A 1 104 ? 5.542 -14.223 6.302 1.00 74.88 104 VAL A N 1
ATOM 835 C CA . VAL A 1 104 ? 4.615 -13.896 7.396 1.00 74.88 104 VAL A CA 1
ATOM 836 C C . VAL A 1 104 ? 4.915 -14.778 8.593 1.00 74.88 104 VAL A C 1
ATOM 838 O O . VAL A 1 104 ? 5.097 -15.996 8.371 1.00 74.88 104 VAL A O 1
#

Sequence (104 aa):
EENNESITEVTAETPSLSWQETPVTTPPQAKKRREEDTLQETPIRISHTNSYQMEDEFDAIGRNVAAKLRSMRLDQRIVAEKLLNDVLFEAQLGTLHREARLHV

Organism: NCBI:txid1563983

Foldseek 3Di:
DDDDDDDDDPPPDDPPPDDDDDDDDDDDDDDDDDDDPPVPPPPPPPPPPPPPPPQDPVNVVVVVLVVVLVPDDPVVSVVVVVQVVVQVVCVVVVNDDPPDDDDD

Radius of gyration: 29.59 Å; chains: 1; bounding box: 48×78×64 Å